Protein AF-A0A553RE20-F1 (afdb_monomer_lite)

InterPro domains:
  IPR001356 Homeodomain [PF00046] (11-65)
  IPR001356 Homeodomain [PS50071] (1-66)
  IPR001356 Homeodomain [SM00389] (1-70)
  IPR00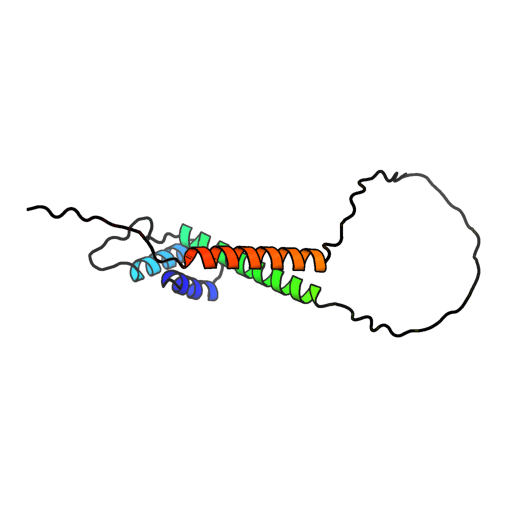1356 Homeodomain [cd00086] (11-66)
  IPR009057 Homedomain-like superfamily [SSF46689] (11-70)
  IPR040363 Homeobox-containing protein 1 [PTHR14618] (11-153)

Structure (mmCIF, N/CA/C/O backbone):
data_AF-A0A553RE20-F1
#
_entry.id   AF-A0A553RE20-F1
#
loop_
_atom_site.group_PDB
_atom_site.id
_atom_site.type_symbol
_atom_site.label_atom_id
_atom_site.label_alt_id
_atom_site.label_comp_id
_atom_site.label_asym_id
_atom_site.label_entity_id
_atom_site.label_seq_id
_atom_site.pdbx_PDB_ins_code
_atom_site.Cartn_x
_atom_site.Cartn_y
_atom_site.Cartn_z
_atom_site.occupancy
_atom_site.B_iso_or_equiv
_atom_site.auth_seq_id
_atom_site.auth_comp_id
_atom_site.auth_asym_id
_atom_site.auth_atom_id
_atom_site.pdbx_PDB_model_num
ATOM 1 N N . MET A 1 1 ? 5.463 -12.022 8.168 1.00 51.84 1 MET A N 1
ATOM 2 C CA . MET A 1 1 ? 4.628 -11.126 7.333 1.00 51.84 1 MET A CA 1
ATOM 3 C C . MET A 1 1 ? 3.449 -10.667 8.186 1.00 51.84 1 MET A C 1
ATOM 5 O O . MET A 1 1 ? 2.739 -11.528 8.688 1.00 51.84 1 MET A O 1
ATOM 9 N N . THR A 1 2 ? 3.276 -9.370 8.457 1.00 73.06 2 THR A N 1
ATOM 10 C CA . THR A 1 2 ? 2.122 -8.889 9.246 1.00 73.06 2 THR A CA 1
ATOM 11 C C . THR A 1 2 ? 0.817 -9.175 8.489 1.00 73.06 2 THR A C 1
ATOM 13 O O . THR A 1 2 ? 0.801 -9.104 7.261 1.00 73.06 2 THR A O 1
ATOM 16 N N . LYS A 1 3 ? -0.272 -9.523 9.193 1.00 72.00 3 LYS A N 1
ATOM 17 C CA . LYS A 1 3 ? -1.569 -9.892 8.577 1.00 72.00 3 LYS A CA 1
ATOM 18 C C . LYS A 1 3 ? -2.097 -8.821 7.608 1.00 72.00 3 LYS A C 1
ATOM 20 O O . LYS A 1 3 ? -2.619 -9.155 6.553 1.00 72.00 3 LYS A O 1
ATOM 25 N N . GLU A 1 4 ? -1.854 -7.552 7.922 1.00 74.06 4 GLU A N 1
ATOM 26 C CA . GLU A 1 4 ? -2.164 -6.389 7.081 1.00 74.06 4 GLU A CA 1
ATOM 27 C C . GLU A 1 4 ? -1.470 -6.434 5.707 1.00 74.06 4 GLU A C 1
ATOM 29 O O . GLU A 1 4 ? -2.093 -6.184 4.679 1.00 74.06 4 GLU A O 1
ATOM 34 N N . LYS A 1 5 ? -0.194 -6.849 5.651 1.00 77.50 5 LYS A N 1
ATOM 35 C CA . LYS A 1 5 ? 0.522 -6.989 4.374 1.00 77.50 5 LYS A CA 1
ATOM 36 C C . LYS A 1 5 ? -0.073 -8.097 3.516 1.00 77.50 5 LYS A C 1
ATOM 38 O O . LYS A 1 5 ? -0.145 -7.926 2.308 1.00 77.50 5 LYS A O 1
ATOM 43 N N . TYR A 1 6 ? -0.474 -9.228 4.098 1.00 83.44 6 TYR A N 1
ATOM 44 C CA . TYR A 1 6 ? -1.146 -10.284 3.330 1.00 83.44 6 TYR A CA 1
ATOM 45 C C . TYR A 1 6 ? -2.485 -9.789 2.777 1.00 83.44 6 TYR A C 1
ATOM 47 O O . TYR A 1 6 ? -2.775 -9.998 1.604 1.00 83.44 6 TYR A O 1
ATOM 55 N N . PHE A 1 7 ? -3.243 -9.061 3.600 1.00 88.12 7 PHE A N 1
ATOM 56 C CA . PHE A 1 7 ? -4.527 -8.490 3.217 1.00 88.12 7 PHE A CA 1
ATOM 57 C C . PHE A 1 7 ? -4.411 -7.619 1.960 1.00 88.12 7 PHE A C 1
ATOM 59 O O . PHE A 1 7 ? -5.097 -7.876 0.976 1.00 88.12 7 PHE A O 1
ATOM 66 N N . PHE A 1 8 ? -3.482 -6.658 1.931 1.00 92.44 8 PHE A N 1
ATOM 67 C CA . PHE A 1 8 ? -3.313 -5.786 0.762 1.00 92.44 8 PHE A CA 1
ATOM 68 C C . PHE A 1 8 ? -2.817 -6.509 -0.493 1.00 92.44 8 PHE A C 1
ATOM 70 O O . PHE A 1 8 ? -3.174 -6.099 -1.593 1.00 92.44 8 PHE A O 1
ATOM 77 N N . HIS A 1 9 ? -2.042 -7.591 -0.365 1.00 92.31 9 HIS A N 1
ATOM 78 C CA . HIS A 1 9 ? -1.608 -8.366 -1.533 1.00 92.31 9 HIS A CA 1
ATOM 79 C C . HIS A 1 9 ? -2.774 -9.023 -2.279 1.00 92.31 9 HIS A C 1
ATOM 81 O O . HIS A 1 9 ? -2.725 -9.086 -3.504 1.00 92.31 9 HIS A O 1
ATOM 87 N N . VAL A 1 10 ? -3.814 -9.478 -1.569 1.00 91.75 10 VAL A N 1
ATOM 88 C CA . VAL A 1 10 ? -4.998 -10.087 -2.200 1.00 91.75 10 VAL A CA 1
ATOM 89 C C . VAL A 1 10 ? -5.684 -9.073 -3.116 1.00 91.75 10 VAL A C 1
ATOM 91 O O . VAL A 1 10 ? -5.800 -9.315 -4.313 1.00 91.75 10 VAL A O 1
ATOM 94 N N . TYR A 1 11 ? -6.016 -7.892 -2.589 1.00 93.62 11 TYR A N 1
ATOM 95 C CA . TYR A 1 11 ? -6.636 -6.820 -3.376 1.00 93.62 11 TYR A CA 1
ATOM 96 C C . TYR A 1 11 ? -5.727 -6.290 -4.489 1.00 93.62 11 TYR A C 1
ATOM 98 O O . TYR A 1 11 ? -6.204 -5.914 -5.556 1.00 93.62 11 TYR A O 1
ATOM 106 N N . PHE A 1 12 ? -4.413 -6.257 -4.259 1.00 96.00 12 PHE A N 1
ATOM 107 C CA . PHE A 1 12 ? -3.453 -5.796 -5.260 1.00 96.00 12 PHE A CA 1
ATOM 108 C C . PHE A 1 12 ? -3.420 -6.693 -6.501 1.00 96.00 12 PHE A C 1
ATOM 110 O O . PHE A 1 12 ? -3.267 -6.187 -7.612 1.00 96.00 12 PHE A O 1
ATOM 117 N N . ASN A 1 13 ? -3.566 -8.007 -6.320 1.00 94.44 13 ASN A N 1
ATOM 118 C CA . ASN A 1 13 ? -3.602 -8.955 -7.433 1.00 94.44 13 ASN A CA 1
ATOM 119 C C . ASN A 1 13 ? -4.875 -8.813 -8.279 1.00 94.44 13 ASN A C 1
ATOM 121 O O . ASN A 1 13 ? -4.831 -9.083 -9.474 1.00 94.44 13 ASN A O 1
ATOM 125 N N . GLU A 1 14 ? -5.983 -8.372 -7.681 1.00 94.62 14 GLU A N 1
ATOM 126 C CA . GLU A 1 14 ? -7.239 -8.115 -8.394 1.00 94.62 14 GLU A CA 1
ATOM 127 C C . GLU A 1 14 ? -7.207 -6.775 -9.136 1.00 94.62 14 GLU A C 1
ATOM 129 O O . GLU A 1 14 ? -7.537 -6.700 -10.317 1.00 94.62 14 GLU A O 1
ATOM 134 N N . ASN A 1 15 ? -6.796 -5.705 -8.450 1.00 95.44 15 ASN A N 1
ATOM 135 C CA . ASN A 1 15 ? -6.687 -4.376 -9.032 1.00 95.44 15 ASN A CA 1
ATOM 136 C C . ASN A 1 15 ? -5.523 -3.597 -8.411 1.00 95.44 15 ASN A C 1
ATOM 138 O O . ASN A 1 15 ? -5.571 -3.176 -7.255 1.00 95.44 15 ASN A O 1
ATOM 142 N N . GLN A 1 16 ? -4.502 -3.308 -9.218 1.00 97.44 16 GLN A N 1
ATOM 143 C CA . GLN A 1 16 ? -3.341 -2.540 -8.767 1.00 97.44 16 GLN A CA 1
ATOM 144 C C . GLN A 1 16 ? -3.630 -1.046 -8.569 1.00 97.44 16 GLN A C 1
ATOM 146 O O . GLN A 1 16 ? -2.797 -0.360 -7.976 1.00 97.44 16 GLN A O 1
ATOM 151 N N . TYR A 1 17 ? -4.761 -0.521 -9.049 1.00 97.94 17 TYR A N 1
ATOM 152 C CA . TYR A 1 17 ? -5.136 0.896 -8.991 1.00 97.94 17 TYR A CA 1
ATOM 153 C C . TYR A 1 17 ? -6.566 1.069 -8.447 1.00 97.94 17 TYR A C 1
ATOM 155 O O . TYR A 1 17 ? -7.479 1.411 -9.199 1.00 97.94 17 TYR A O 1
ATOM 163 N N . PRO A 1 18 ? -6.792 0.830 -7.143 1.00 97.31 18 PRO A N 1
ATOM 164 C CA . PRO A 1 18 ? -8.095 1.065 -6.533 1.00 97.31 18 PRO A CA 1
ATOM 165 C C . PRO A 1 18 ? -8.420 2.567 -6.489 1.00 97.31 18 PRO A C 1
ATOM 167 O O . PRO A 1 18 ? -7.563 3.401 -6.169 1.00 97.31 18 PRO A O 1
ATOM 170 N N . ASP A 1 19 ? -9.672 2.904 -6.788 1.00 97.56 19 ASP A N 1
ATOM 171 C CA . ASP A 1 19 ? -10.217 4.254 -6.649 1.00 97.56 19 ASP A CA 1
ATOM 172 C C . ASP A 1 19 ? -10.396 4.645 -5.166 1.00 97.56 19 ASP A C 1
ATOM 174 O O . ASP A 1 19 ? -9.986 3.915 -4.262 1.00 97.56 19 ASP A O 1
ATOM 178 N N . GLU A 1 20 ? -10.926 5.841 -4.885 1.00 97.69 20 GLU A N 1
ATOM 179 C CA . GLU A 1 20 ? -11.098 6.298 -3.493 1.00 97.69 20 GLU A CA 1
ATOM 180 C C . GLU A 1 20 ? -12.057 5.394 -2.709 1.00 97.69 20 GLU A C 1
ATOM 182 O O . GLU A 1 20 ? -11.707 4.937 -1.622 1.00 97.69 20 GLU A O 1
ATOM 187 N N . ALA A 1 21 ? -13.210 5.057 -3.293 1.00 97.88 21 ALA A N 1
ATOM 188 C CA . ALA A 1 21 ? -14.221 4.234 -2.638 1.00 97.88 21 ALA A CA 1
ATOM 189 C C . ALA A 1 21 ? -13.689 2.832 -2.300 1.00 97.88 21 ALA A C 1
ATOM 191 O O . ALA A 1 21 ? -13.823 2.366 -1.166 1.00 97.88 21 ALA A O 1
ATOM 192 N N . LYS A 1 22 ? -13.003 2.171 -3.243 1.00 96.94 22 LYS A N 1
ATOM 193 C CA . LYS A 1 22 ? -12.399 0.860 -2.983 1.00 96.94 22 LYS A CA 1
ATOM 194 C C . LYS A 1 22 ? -11.266 0.954 -1.958 1.00 96.94 22 LYS A C 1
ATOM 196 O O . LYS A 1 22 ? -11.094 0.035 -1.159 1.00 96.94 22 LYS A O 1
ATOM 201 N N . ARG A 1 23 ? -10.499 2.052 -1.923 1.00 97.94 23 ARG A N 1
ATOM 202 C CA . ARG A 1 23 ? -9.467 2.263 -0.889 1.00 97.94 23 ARG A CA 1
ATOM 203 C C . ARG A 1 23 ? -10.067 2.391 0.509 1.00 97.94 23 ARG A C 1
ATOM 205 O O . ARG A 1 23 ? -9.500 1.829 1.447 1.00 97.94 23 ARG A O 1
ATOM 212 N N . GLU A 1 24 ? -11.190 3.089 0.655 1.00 98.00 24 GLU A N 1
ATOM 213 C CA . GLU A 1 24 ? -11.927 3.151 1.922 1.00 98.00 24 GLU A CA 1
ATOM 214 C C . GLU A 1 24 ? -12.450 1.775 2.347 1.00 98.00 24 GLU A C 1
ATOM 216 O O . GLU A 1 24 ? -12.274 1.382 3.500 1.00 98.00 24 GLU A O 1
ATOM 221 N N . GLU A 1 25 ? -13.020 1.005 1.418 1.00 96.94 25 GLU A N 1
ATOM 222 C CA . GLU A 1 25 ? -13.496 -0.360 1.673 1.00 96.94 25 GLU A CA 1
ATOM 223 C C . GLU A 1 25 ? -12.370 -1.266 2.197 1.00 96.94 25 GLU A C 1
ATOM 225 O O . GLU A 1 25 ? -12.517 -1.906 3.241 1.00 96.94 25 GLU A O 1
ATOM 230 N N . ILE A 1 26 ? -11.211 -1.256 1.530 1.00 96.00 26 ILE A N 1
ATOM 231 C CA . ILE A 1 26 ? -10.025 -2.020 1.942 1.00 96.00 26 ILE A CA 1
ATOM 232 C C . ILE A 1 26 ? -9.558 -1.588 3.338 1.00 96.00 26 ILE A C 1
ATOM 234 O O . ILE A 1 26 ? -9.249 -2.438 4.178 1.00 96.00 26 ILE A O 1
ATOM 238 N N . ALA A 1 27 ? -9.507 -0.280 3.608 1.00 96.06 27 ALA A N 1
ATOM 239 C CA . ALA A 1 27 ? -9.097 0.243 4.908 1.00 96.06 27 ALA A CA 1
ATOM 240 C C . ALA A 1 27 ? -10.053 -0.205 6.025 1.00 96.06 27 ALA A C 1
ATOM 242 O O . ALA A 1 27 ? -9.603 -0.678 7.070 1.00 96.06 27 ALA A O 1
ATOM 243 N N . ASN A 1 28 ? -11.363 -0.118 5.790 1.00 96.00 28 ASN A N 1
ATOM 244 C CA . ASN A 1 28 ? -12.394 -0.526 6.741 1.00 96.00 28 ASN A CA 1
ATOM 245 C C . ASN A 1 28 ? -12.345 -2.029 7.027 1.00 96.00 28 ASN A C 1
ATOM 247 O O . ASN A 1 28 ? -12.359 -2.434 8.191 1.00 96.00 28 ASN A O 1
ATOM 251 N N . ALA A 1 29 ? -12.218 -2.852 5.987 1.00 94.94 29 ALA A N 1
ATOM 252 C CA . ALA A 1 29 ? -12.109 -4.295 6.137 1.00 94.94 29 ALA A CA 1
ATOM 253 C C . ALA A 1 29 ? -10.822 -4.691 6.883 1.00 94.94 29 ALA A C 1
ATOM 255 O O . ALA A 1 29 ? -10.860 -5.530 7.785 1.00 94.94 29 ALA A O 1
ATOM 256 N N . CYS A 1 30 ? -9.696 -4.032 6.592 1.00 95.00 30 CYS A N 1
ATOM 257 C CA . CYS A 1 30 ? -8.453 -4.259 7.323 1.00 95.00 30 CYS A CA 1
ATOM 258 C C . CYS A 1 30 ? -8.588 -3.869 8.802 1.00 95.00 30 CYS A C 1
ATOM 260 O O . CYS A 1 30 ? -8.210 -4.652 9.674 1.00 95.00 30 CYS A O 1
ATOM 262 N N . ASN A 1 31 ? -9.177 -2.702 9.091 1.00 94.44 31 ASN A N 1
ATOM 263 C CA . ASN A 1 31 ? -9.447 -2.243 10.454 1.00 94.44 31 ASN A CA 1
ATOM 264 C C . ASN A 1 31 ? -10.321 -3.236 11.225 1.00 94.44 31 ASN A C 1
ATOM 266 O O . ASN A 1 31 ? -9.998 -3.563 12.362 1.00 94.44 31 ASN A O 1
ATOM 270 N N . ALA A 1 32 ? -11.378 -3.769 10.609 1.00 93.06 32 ALA A N 1
ATOM 271 C CA . ALA A 1 32 ? -12.248 -4.764 11.234 1.00 93.06 32 ALA A CA 1
ATOM 272 C C . ALA A 1 32 ? -11.495 -6.052 11.618 1.00 93.06 32 ALA A C 1
ATOM 274 O O . ALA A 1 32 ? -11.758 -6.624 12.673 1.00 93.06 32 ALA A O 1
ATOM 275 N N . VAL A 1 33 ? -10.522 -6.479 10.804 1.00 91.56 33 VAL A N 1
ATOM 276 C CA . VAL A 1 33 ? -9.699 -7.673 11.073 1.00 91.56 33 VAL A CA 1
ATOM 277 C C . VAL A 1 33 ? -8.704 -7.452 12.218 1.00 91.56 33 VAL A C 1
ATOM 279 O O . VAL A 1 33 ? -8.413 -8.386 12.967 1.00 91.56 33 VAL A O 1
ATOM 282 N N . ILE A 1 34 ? -8.152 -6.242 12.359 1.00 90.69 34 ILE A N 1
ATOM 283 C CA . ILE A 1 34 ? -7.169 -5.926 13.414 1.00 90.69 34 ILE A CA 1
ATOM 284 C C . ILE A 1 34 ? -7.814 -5.434 14.719 1.00 90.69 34 ILE A C 1
ATOM 286 O O . ILE A 1 34 ? -7.178 -5.475 15.776 1.00 90.69 34 ILE A O 1
ATOM 290 N N . GLN A 1 35 ? -9.065 -4.976 14.663 1.00 92.12 35 GLN A N 1
ATOM 291 C CA . GLN A 1 35 ? -9.837 -4.489 15.800 1.00 92.12 35 GLN A CA 1
ATOM 292 C C . GLN A 1 35 ? -10.029 -5.610 16.833 1.00 92.12 35 GLN A C 1
ATOM 294 O O . GLN A 1 35 ? -10.644 -6.640 16.566 1.00 92.12 35 GLN A O 1
ATOM 299 N N . LYS A 1 36 ? -9.526 -5.396 18.054 1.00 90.06 36 LYS A N 1
ATOM 300 C CA . LYS A 1 36 ? -9.758 -6.309 19.183 1.00 90.06 36 LYS A CA 1
ATOM 301 C C . LYS A 1 36 ? -11.049 -5.925 19.920 1.00 90.06 36 LYS A C 1
ATOM 303 O O . LYS A 1 36 ? -11.334 -4.727 20.050 1.00 90.06 36 LYS A O 1
ATOM 308 N N . PRO A 1 37 ? -11.826 -6.896 20.434 1.00 92.81 37 PRO A N 1
ATOM 309 C CA . PRO A 1 37 ? -13.008 -6.596 21.234 1.00 92.81 37 PRO A CA 1
ATOM 310 C C . PRO A 1 37 ? -12.609 -5.765 22.461 1.00 92.81 37 PRO A C 1
ATOM 312 O O . PRO A 1 37 ? -11.615 -6.054 23.123 1.00 92.81 37 PRO A O 1
ATOM 315 N N . GLY A 1 38 ? -13.350 -4.689 22.723 1.00 91.75 38 GLY A N 1
ATOM 316 C CA . GLY A 1 38 ? -13.111 -3.799 23.864 1.00 91.75 38 GLY A CA 1
ATOM 317 C C . GLY A 1 38 ? -11.917 -2.838 23.746 1.00 91.75 38 GLY A C 1
ATOM 318 O O . GLY A 1 38 ? -11.749 -2.004 24.630 1.00 91.75 38 GLY A O 1
ATOM 319 N N . LYS A 1 39 ? -11.108 -2.881 22.674 1.00 93.56 39 LYS A N 1
ATOM 320 C CA . LYS A 1 39 ? -9.941 -1.990 22.508 1.00 93.56 39 LYS A CA 1
ATOM 321 C C . LYS A 1 39 ? -10.024 -1.171 21.224 1.00 93.56 39 LYS A C 1
ATOM 323 O O . LYS A 1 39 ? -9.877 -1.726 20.143 1.00 93.56 39 LYS A O 1
ATOM 328 N N . LYS A 1 40 ? -10.181 0.152 21.320 1.00 92.44 40 LYS A N 1
ATOM 329 C CA . LYS A 1 40 ? -10.131 1.048 20.147 1.00 92.44 40 LYS A CA 1
ATOM 330 C C . LYS A 1 40 ? -8.744 1.010 19.489 1.00 92.44 40 LYS A C 1
ATOM 332 O O . LYS A 1 40 ? -7.734 1.002 20.193 1.00 92.44 40 LYS A O 1
ATOM 337 N N . LEU A 1 41 ? -8.704 1.005 18.156 1.00 91.44 41 LEU A N 1
ATOM 338 C CA . LEU A 1 41 ? -7.456 1.146 17.401 1.00 91.44 41 LEU A CA 1
ATOM 339 C C . LEU A 1 41 ? -6.841 2.527 17.630 1.00 91.44 41 LEU A C 1
ATOM 341 O O . LEU A 1 41 ? -7.537 3.544 17.528 1.00 91.44 41 LEU A O 1
ATOM 345 N N . SER A 1 42 ? -5.538 2.539 17.907 1.00 94.06 42 SER A N 1
ATOM 346 C CA . SER A 1 42 ? -4.732 3.759 17.945 1.00 94.06 42 SER A CA 1
ATOM 347 C C . SER A 1 42 ? -4.584 4.352 16.539 1.00 94.06 42 SER A C 1
ATOM 349 O O . SER A 1 42 ? -4.691 3.630 15.548 1.00 94.06 42 SER A O 1
ATOM 351 N N . ASP A 1 43 ? -4.303 5.651 16.421 1.00 91.88 43 ASP A N 1
ATOM 352 C CA . ASP A 1 43 ? -4.104 6.298 15.110 1.00 91.88 43 ASP A CA 1
ATOM 353 C C . ASP A 1 43 ? -2.905 5.724 14.340 1.00 91.88 43 ASP A C 1
ATOM 355 O O . ASP A 1 43 ? -2.889 5.673 13.104 1.00 91.88 43 ASP A O 1
ATOM 359 N N . LEU A 1 44 ? -1.911 5.221 15.075 1.00 90.00 44 LEU A N 1
ATOM 360 C CA . LEU A 1 44 ? -0.753 4.558 14.492 1.00 90.00 44 LEU A CA 1
ATOM 361 C C . LEU A 1 44 ? -1.153 3.250 13.793 1.00 90.00 44 LEU A C 1
ATOM 363 O O . LEU A 1 44 ? -0.742 3.013 12.656 1.00 90.00 44 LEU A O 1
ATOM 367 N N . GLU A 1 45 ? -1.990 2.441 14.442 1.00 91.50 45 GLU A N 1
ATOM 368 C CA . GLU A 1 45 ? -2.440 1.136 13.941 1.00 91.50 45 GLU A CA 1
ATOM 369 C C . GLU A 1 45 ? -3.643 1.237 12.997 1.00 91.50 45 GLU A C 1
ATOM 371 O O . GLU A 1 45 ? -3.884 0.330 12.206 1.00 91.50 45 GLU A O 1
ATOM 376 N N . ARG A 1 46 ? -4.404 2.335 13.051 1.00 93.75 46 ARG A N 1
ATOM 377 C CA . ARG A 1 46 ? -5.562 2.543 12.183 1.00 93.75 46 ARG A CA 1
ATOM 378 C C . ARG A 1 46 ? -5.128 2.648 10.726 1.00 93.75 46 ARG A C 1
ATOM 380 O O . ARG A 1 46 ? -4.293 3.481 10.363 1.00 93.75 46 ARG A O 1
ATOM 387 N N . VAL A 1 47 ? -5.756 1.854 9.874 1.00 95.94 47 VAL A N 1
ATOM 388 C CA . VAL A 1 47 ? -5.600 1.916 8.424 1.00 95.94 47 VAL A CA 1
ATOM 389 C C . VAL A 1 47 ? -6.536 2.985 7.866 1.00 95.94 47 VAL A C 1
ATOM 391 O O . VAL A 1 47 ? -7.712 3.042 8.219 1.00 95.94 47 VAL A O 1
ATOM 394 N N . THR A 1 48 ? -6.016 3.848 6.998 1.00 96.94 48 THR A N 1
ATOM 395 C CA . THR A 1 48 ? -6.774 4.902 6.304 1.00 96.94 48 THR A CA 1
ATOM 396 C C . THR A 1 48 ? -6.668 4.712 4.793 1.00 96.94 48 THR A C 1
ATOM 398 O O . THR A 1 48 ? -5.735 4.052 4.324 1.00 96.94 48 THR A O 1
ATOM 401 N N . SER A 1 49 ? -7.566 5.326 4.012 1.00 97.25 49 SER A N 1
ATOM 402 C CA . SER A 1 49 ? -7.503 5.272 2.540 1.00 97.25 49 SER A CA 1
ATOM 403 C C . SER A 1 49 ? -6.160 5.786 1.997 1.00 97.25 49 SER A C 1
ATOM 405 O O . SER A 1 49 ? -5.628 5.245 1.025 1.00 97.25 49 SER A O 1
ATOM 407 N N . LEU A 1 50 ? -5.543 6.759 2.680 1.00 97.75 50 LEU A N 1
ATOM 408 C CA . LEU A 1 50 ? -4.210 7.273 2.365 1.00 97.75 50 LEU A CA 1
ATOM 409 C C . LEU A 1 50 ? -3.096 6.241 2.603 1.00 97.75 50 LEU A C 1
ATOM 411 O O . LEU A 1 50 ? -2.197 6.104 1.772 1.00 97.75 50 LEU A O 1
ATOM 415 N N . LYS A 1 51 ? -3.135 5.493 3.717 1.00 95.38 51 LYS A N 1
ATOM 416 C CA . LYS A 1 51 ? -2.162 4.412 3.967 1.00 95.38 51 LYS A CA 1
ATOM 417 C C . LYS A 1 51 ? -2.269 3.329 2.888 1.00 95.38 51 LYS A C 1
ATOM 419 O O . LYS A 1 51 ? -1.238 2.907 2.366 1.00 95.38 51 LYS A O 1
ATOM 424 N N . VAL A 1 52 ? -3.493 2.958 2.495 1.00 97.06 52 VAL A N 1
ATOM 425 C CA . VAL A 1 52 ? -3.742 2.008 1.395 1.00 97.06 52 VAL A CA 1
ATOM 426 C C . VAL A 1 52 ? -3.178 2.549 0.080 1.00 97.06 52 VAL A C 1
ATOM 428 O O . VAL A 1 52 ? -2.382 1.871 -0.566 1.00 97.06 52 VAL A O 1
ATOM 431 N N . TYR A 1 53 ? -3.496 3.794 -0.287 1.00 97.88 53 TYR A N 1
ATOM 432 C CA . TYR A 1 53 ? -2.951 4.440 -1.486 1.00 97.88 53 TYR A CA 1
ATOM 433 C C . TYR A 1 53 ? -1.417 4.377 -1.535 1.00 97.88 53 TYR A C 1
ATOM 435 O O . TYR A 1 53 ? -0.837 3.916 -2.523 1.00 97.88 53 TYR A O 1
ATOM 443 N N . ASN A 1 54 ? -0.758 4.793 -0.451 1.00 97.44 54 ASN A N 1
ATOM 444 C CA . ASN A 1 54 ? 0.699 4.816 -0.364 1.00 97.44 54 ASN A CA 1
ATOM 445 C C . ASN A 1 54 ? 1.302 3.414 -0.463 1.00 97.44 54 ASN A C 1
ATOM 447 O O . ASN A 1 54 ? 2.311 3.222 -1.145 1.00 97.44 54 ASN A O 1
ATOM 451 N N . TRP A 1 55 ? 0.679 2.423 0.178 1.00 96.88 55 TRP A N 1
ATOM 452 C CA . TRP A 1 55 ? 1.124 1.038 0.093 1.00 96.88 55 TRP A CA 1
ATOM 453 C C . TRP A 1 55 ? 1.060 0.517 -1.347 1.00 96.88 55 TRP A C 1
ATOM 455 O O . TRP A 1 55 ? 2.058 -0.001 -1.848 1.00 96.88 55 TRP A O 1
ATOM 465 N N . PHE A 1 56 ? -0.060 0.729 -2.049 1.00 97.69 56 PHE A N 1
ATOM 466 C CA . PHE A 1 56 ? -0.230 0.305 -3.444 1.00 97.69 56 PHE A CA 1
ATOM 467 C C . PHE A 1 56 ? 0.770 1.010 -4.368 1.00 97.69 56 PHE A C 1
ATOM 469 O O . PHE A 1 56 ? 1.409 0.368 -5.202 1.00 97.69 56 PHE A O 1
ATOM 476 N N . ALA A 1 57 ? 0.974 2.318 -4.188 1.00 97.75 57 ALA A N 1
ATOM 477 C CA . ALA A 1 57 ? 1.960 3.078 -4.951 1.00 97.75 57 ALA A CA 1
ATOM 478 C C . ALA A 1 57 ? 3.387 2.542 -4.748 1.00 97.75 57 ALA A C 1
ATOM 480 O O . ALA A 1 57 ? 4.121 2.349 -5.721 1.00 97.75 57 ALA A O 1
ATOM 481 N N . ASN A 1 58 ? 3.772 2.258 -3.503 1.00 97.31 58 ASN A N 1
ATOM 482 C CA . ASN A 1 58 ? 5.078 1.688 -3.184 1.00 97.31 58 ASN A CA 1
ATOM 483 C C . ASN A 1 58 ? 5.231 0.270 -3.735 1.00 97.31 58 ASN A C 1
ATOM 485 O O . ASN A 1 58 ? 6.287 -0.056 -4.273 1.00 97.31 58 ASN A O 1
ATOM 489 N N . ARG A 1 59 ? 4.174 -0.546 -3.682 1.00 97.12 59 ARG A N 1
ATOM 490 C CA . ARG A 1 59 ? 4.193 -1.908 -4.217 1.00 97.12 59 ARG A CA 1
ATOM 491 C C . ARG A 1 59 ? 4.388 -1.930 -5.734 1.00 97.12 59 ARG A C 1
ATOM 493 O O . ARG A 1 59 ? 5.225 -2.686 -6.220 1.00 97.12 59 ARG A O 1
ATOM 500 N N . ARG A 1 60 ? 3.711 -1.046 -6.480 1.00 98.12 60 ARG A N 1
ATOM 501 C CA . ARG A 1 60 ? 3.937 -0.880 -7.932 1.00 98.12 60 ARG A CA 1
ATOM 502 C C . ARG A 1 60 ? 5.375 -0.456 -8.245 1.00 98.12 60 ARG A C 1
ATOM 504 O O . ARG A 1 60 ? 6.001 -1.013 -9.144 1.00 98.12 60 ARG A O 1
ATOM 511 N N . LYS A 1 61 ? 5.922 0.502 -7.483 1.00 98.00 61 LYS A N 1
ATOM 512 C CA . LYS A 1 61 ? 7.326 0.935 -7.621 1.00 98.00 61 LYS A CA 1
ATOM 513 C C . LYS A 1 61 ? 8.307 -0.206 -7.333 1.00 98.00 61 LYS A C 1
ATOM 515 O O . LYS A 1 61 ? 9.302 -0.327 -8.039 1.00 98.00 61 LYS A O 1
ATOM 520 N N . GLU A 1 62 ? 8.033 -1.034 -6.325 1.00 96.81 62 GLU A N 1
ATOM 521 C CA . GLU A 1 62 ? 8.859 -2.196 -5.981 1.00 96.81 62 GLU A CA 1
ATOM 522 C C . GLU A 1 62 ? 8.903 -3.215 -7.124 1.00 96.81 62 GLU A C 1
ATOM 524 O O . GLU A 1 62 ? 9.988 -3.646 -7.502 1.00 96.81 62 GLU A O 1
ATOM 529 N N . ILE A 1 63 ? 7.750 -3.557 -7.709 1.00 95.62 63 ILE A N 1
ATOM 530 C CA . ILE A 1 63 ? 7.664 -4.501 -8.835 1.00 95.62 63 ILE A CA 1
ATOM 531 C C . ILE A 1 63 ? 8.468 -3.983 -10.029 1.00 95.62 63 ILE A C 1
ATOM 533 O O . ILE A 1 63 ? 9.313 -4.703 -10.554 1.00 95.62 63 ILE A O 1
ATOM 537 N N . LYS A 1 64 ? 8.271 -2.712 -10.405 1.00 96.88 64 LYS A N 1
ATOM 538 C CA . LYS A 1 64 ? 9.033 -2.095 -11.498 1.00 96.88 64 LYS A CA 1
ATOM 539 C C . LYS A 1 64 ? 10.539 -2.104 -11.217 1.00 96.88 64 LYS A C 1
ATOM 541 O O . LYS A 1 64 ? 11.324 -2.418 -12.100 1.00 96.88 64 LYS A O 1
ATOM 546 N N . ARG A 1 65 ? 10.954 -1.795 -9.983 1.00 96.62 65 ARG A N 1
ATOM 547 C CA . ARG A 1 65 ? 12.372 -1.831 -9.592 1.00 96.62 65 ARG A CA 1
ATOM 548 C C . ARG A 1 65 ? 12.958 -3.238 -9.723 1.00 96.62 65 ARG A C 1
ATOM 550 O O . ARG A 1 65 ? 14.059 -3.365 -10.240 1.00 96.62 65 ARG A O 1
ATOM 557 N N . ARG A 1 66 ? 12.241 -4.270 -9.262 1.00 95.19 66 ARG A N 1
ATOM 558 C CA . ARG A 1 66 ? 12.687 -5.668 -9.373 1.00 95.19 66 ARG A CA 1
ATOM 559 C C . ARG A 1 66 ? 12.858 -6.083 -10.832 1.00 95.19 66 ARG A C 1
ATOM 561 O O . ARG A 1 66 ? 13.926 -6.565 -11.173 1.00 95.19 66 ARG A O 1
ATOM 568 N N . ALA A 1 67 ? 11.876 -5.786 -11.685 1.00 94.81 67 ALA A N 1
ATOM 569 C CA . ALA A 1 67 ? 11.958 -6.081 -13.116 1.00 94.81 67 ALA A CA 1
ATOM 570 C C . ALA A 1 67 ? 13.151 -5.383 -13.792 1.00 94.81 67 ALA A C 1
ATOM 572 O O . ALA A 1 67 ? 13.843 -5.992 -14.597 1.00 94.81 67 ALA A O 1
ATOM 573 N N . ASN A 1 68 ? 13.436 -4.127 -13.433 1.00 93.12 68 ASN A N 1
ATOM 574 C CA . ASN A 1 68 ? 14.587 -3.403 -13.977 1.00 93.12 68 ASN A CA 1
ATOM 575 C C . ASN A 1 68 ? 15.929 -4.017 -13.546 1.00 93.12 68 ASN A C 1
ATOM 577 O O . ASN A 1 68 ? 16.854 -4.069 -14.347 1.00 93.12 68 ASN A O 1
ATOM 581 N N . ILE A 1 69 ? 16.043 -4.465 -12.291 1.00 93.19 69 ILE A N 1
ATOM 582 C CA . ILE A 1 69 ? 17.253 -5.142 -11.800 1.00 93.19 69 ILE A CA 1
ATOM 583 C C . ILE A 1 69 ? 17.415 -6.491 -12.506 1.00 93.19 69 ILE A C 1
ATOM 585 O O . ILE A 1 69 ? 18.503 -6.801 -12.976 1.00 93.19 69 ILE A O 1
ATOM 589 N N . GLU A 1 70 ? 16.339 -7.272 -12.621 1.00 91.75 70 GLU A N 1
ATOM 590 C CA . GLU A 1 70 ? 16.346 -8.558 -13.328 1.00 91.75 70 GLU A CA 1
ATOM 591 C C . GLU A 1 70 ? 16.720 -8.391 -14.810 1.00 91.75 70 GLU A C 1
ATOM 593 O O . GLU A 1 70 ? 17.521 -9.167 -15.324 1.00 91.75 70 GLU A O 1
ATOM 598 N N . ALA A 1 71 ? 16.222 -7.342 -15.473 1.00 89.88 71 ALA A N 1
ATOM 599 C CA . ALA A 1 71 ? 16.586 -7.010 -16.849 1.00 89.88 71 ALA A CA 1
ATOM 600 C C . ALA A 1 71 ? 18.066 -6.614 -16.988 1.00 89.88 71 ALA A C 1
ATOM 602 O O . ALA A 1 71 ? 18.747 -7.136 -17.864 1.00 89.88 71 ALA A O 1
ATOM 603 N N . ALA A 1 72 ? 18.579 -5.756 -16.098 1.00 86.31 72 ALA A N 1
ATOM 604 C CA . ALA A 1 72 ? 19.982 -5.333 -16.113 1.00 86.31 72 ALA A CA 1
ATOM 605 C C . ALA A 1 72 ? 20.949 -6.500 -15.851 1.00 86.31 72 ALA A C 1
ATOM 607 O O . ALA A 1 72 ? 22.015 -6.574 -16.453 1.00 86.31 72 ALA A O 1
ATOM 608 N N . ILE A 1 73 ? 20.567 -7.436 -14.977 1.00 83.94 73 ILE A N 1
ATOM 609 C CA . ILE A 1 73 ? 21.334 -8.663 -14.739 1.00 83.94 73 ILE A CA 1
ATOM 610 C C . ILE A 1 73 ? 21.323 -9.544 -15.990 1.00 83.94 73 ILE A C 1
ATOM 612 O O . ILE A 1 73 ? 22.364 -10.070 -16.368 1.00 83.94 73 ILE A O 1
ATOM 616 N N . LEU A 1 74 ? 20.177 -9.720 -16.650 1.00 79.56 74 LEU A N 1
ATOM 617 C CA . LEU A 1 74 ? 20.110 -10.539 -17.862 1.00 79.56 74 LEU A CA 1
ATOM 618 C C . LEU A 1 74 ? 20.957 -9.942 -19.000 1.00 79.56 74 LEU A C 1
ATOM 620 O O . LEU A 1 74 ? 21.617 -10.685 -19.720 1.00 79.56 74 LEU A O 1
ATOM 624 N N . GLU A 1 75 ? 20.991 -8.612 -19.108 1.00 71.94 75 GLU A N 1
ATOM 625 C CA . GLU A 1 75 ? 21.839 -7.870 -20.047 1.00 71.94 75 GLU A CA 1
ATOM 626 C C . GLU A 1 75 ? 23.338 -7.984 -19.699 1.00 71.94 75 GLU A C 1
ATOM 628 O O . GLU A 1 75 ? 24.162 -8.163 -20.593 1.00 71.94 75 GLU A O 1
ATOM 633 N N . SER A 1 76 ? 23.714 -7.999 -18.411 1.00 60.38 76 SER A N 1
ATOM 634 C CA . SER A 1 76 ? 25.121 -8.121 -17.990 1.00 60.38 76 SER A CA 1
ATOM 635 C C . SER A 1 76 ? 25.716 -9.529 -18.141 1.00 60.38 76 SER A C 1
ATOM 637 O O . SER A 1 76 ? 26.931 -9.686 -18.064 1.00 60.38 76 SER A O 1
ATOM 639 N N . HIS A 1 77 ? 24.890 -10.563 -18.325 1.00 60.00 77 HIS A N 1
ATOM 640 C CA . HIS A 1 77 ? 25.353 -11.936 -18.575 1.00 60.00 77 HIS A CA 1
ATOM 641 C C . HIS A 1 77 ? 25.606 -12.233 -20.064 1.00 60.00 77 HIS A C 1
ATOM 643 O O . HIS A 1 77 ? 25.991 -13.351 -20.401 1.00 60.00 77 HIS A O 1
ATOM 649 N N . GLY A 1 78 ? 25.481 -11.237 -20.947 1.00 50.81 78 GLY A N 1
ATOM 650 C CA . GLY A 1 78 ? 26.035 -11.265 -22.304 1.00 50.81 78 GLY A CA 1
ATOM 651 C C . GLY A 1 78 ? 27.551 -11.048 -22.328 1.00 50.81 78 GLY A C 1
ATOM 652 O O . GLY A 1 78 ? 28.039 -10.207 -23.075 1.00 50.81 78 GLY A O 1
ATOM 653 N N . ILE A 1 79 ? 28.308 -11.773 -21.496 1.00 51.84 79 ILE A N 1
ATOM 654 C CA . ILE A 1 79 ? 29.761 -11.863 -21.664 1.00 51.84 79 ILE A CA 1
ATOM 655 C C . ILE A 1 79 ? 29.967 -12.746 -22.891 1.00 51.84 79 ILE A C 1
ATOM 657 O O . ILE A 1 79 ? 29.904 -13.973 -22.799 1.00 51.84 79 ILE A O 1
ATOM 661 N N . ASP A 1 80 ? 30.161 -12.108 -24.043 1.00 56.28 80 ASP A N 1
ATOM 662 C CA . ASP A 1 80 ? 30.748 -12.736 -25.219 1.00 56.28 80 ASP A CA 1
ATOM 663 C C . ASP A 1 80 ? 32.072 -13.354 -24.758 1.00 56.28 80 ASP A C 1
ATOM 665 O O . ASP A 1 80 ? 33.078 -12.670 -24.549 1.00 56.28 80 ASP A O 1
ATOM 669 N N . VAL A 1 81 ? 32.057 -14.660 -24.489 1.00 48.31 81 VAL A N 1
ATOM 670 C CA . VAL A 1 81 ? 33.283 -15.417 -24.298 1.00 48.31 81 VAL A CA 1
ATOM 671 C C . VAL A 1 81 ? 33.929 -15.477 -25.675 1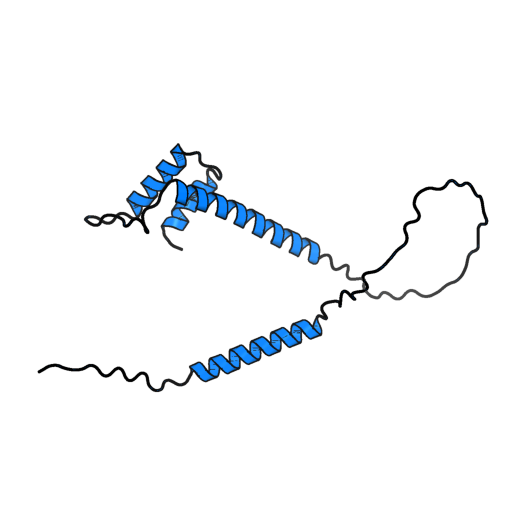.00 48.31 81 VAL A C 1
ATOM 673 O O . VAL A 1 81 ? 33.732 -16.408 -26.452 1.00 48.31 81 VAL A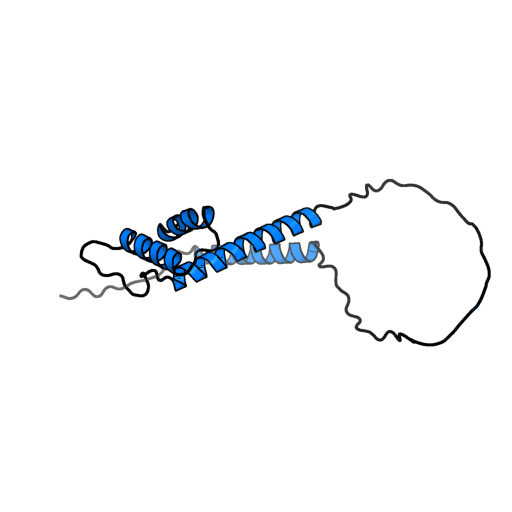 O 1
ATOM 676 N N . GLN A 1 82 ? 34.696 -14.443 -26.013 1.00 49.66 82 GLN A N 1
ATOM 677 C CA . GLN A 1 82 ? 35.721 -14.586 -27.027 1.00 49.66 82 GLN A CA 1
ATOM 678 C C . GLN A 1 82 ? 36.712 -15.612 -26.481 1.00 49.66 82 GLN A C 1
ATOM 680 O O . GLN A 1 82 ? 37.657 -15.297 -25.759 1.00 49.66 82 GLN A O 1
ATOM 685 N N . SER A 1 83 ? 36.448 -16.884 -26.788 1.00 38.66 83 SER A N 1
ATOM 686 C CA . SER A 1 83 ? 37.450 -17.935 -26.733 1.00 38.66 83 SER A CA 1
ATOM 687 C C . SER A 1 83 ? 38.691 -17.404 -27.455 1.00 38.66 83 SER A C 1
ATOM 689 O O . SER A 1 83 ? 38.565 -16.998 -28.613 1.00 38.66 83 SER A O 1
ATOM 691 N N . PRO A 1 84 ? 39.878 -17.394 -26.824 1.00 47.19 84 PRO A N 1
ATOM 692 C CA . PRO A 1 84 ? 41.103 -16.956 -27.473 1.00 47.19 84 PRO A CA 1
ATOM 693 C C . PRO A 1 84 ? 41.521 -18.031 -28.485 1.00 47.19 84 PRO A C 1
ATOM 695 O O . PRO A 1 84 ? 42.342 -18.903 -28.212 1.00 47.19 84 PRO A O 1
ATOM 698 N N . GLY A 1 85 ? 40.878 -18.009 -29.649 1.00 39.41 85 GLY A N 1
ATOM 699 C CA . GLY A 1 85 ? 41.236 -18.773 -30.831 1.00 39.41 85 GLY A CA 1
ATOM 700 C C . GLY A 1 85 ? 42.213 -17.957 -31.663 1.00 39.41 85 GLY A C 1
ATOM 701 O O . GLY A 1 85 ? 41.822 -17.037 -32.371 1.00 39.41 85 GLY A O 1
ATOM 702 N N . ALA A 1 86 ? 43.492 -18.291 -31.548 1.00 48.75 86 ALA A N 1
ATOM 703 C CA . ALA A 1 86 ? 44.579 -17.750 -32.346 1.00 48.75 86 ALA A CA 1
ATOM 704 C C . ALA A 1 86 ? 44.349 -17.913 -33.861 1.00 48.75 86 ALA A C 1
ATOM 706 O O . ALA A 1 86 ? 44.230 -19.044 -34.326 1.00 48.75 86 ALA A O 1
ATOM 707 N N . GLN A 1 87 ? 44.391 -16.813 -34.624 1.00 43.75 87 GLN A N 1
ATOM 708 C CA . GLN A 1 87 ? 44.653 -16.765 -36.077 1.00 43.75 87 GLN A CA 1
ATOM 709 C C . GLN A 1 87 ? 45.368 -15.424 -36.370 1.00 43.75 87 GLN A C 1
ATOM 711 O O . GLN A 1 87 ? 44.757 -14.372 -36.261 1.00 43.75 87 GLN A O 1
ATOM 716 N N . SER A 1 88 ? 46.703 -15.370 -36.301 1.00 42.56 88 SER A N 1
ATOM 717 C CA . SER A 1 88 ? 47.680 -15.459 -37.410 1.00 42.56 88 SER A CA 1
ATOM 718 C C . SER A 1 88 ? 47.563 -14.383 -38.509 1.00 42.56 88 SER A C 1
ATOM 720 O O . SER A 1 88 ? 46.524 -14.240 -39.139 1.00 42.56 88 SER A O 1
ATOM 722 N N . ASN A 1 89 ? 48.686 -13.677 -38.696 1.00 46.66 89 ASN A N 1
ATOM 723 C CA . ASN A 1 89 ? 49.050 -12.588 -39.624 1.00 46.66 89 ASN A CA 1
ATOM 724 C C . ASN A 1 89 ? 48.489 -12.656 -41.064 1.00 46.66 89 ASN A C 1
ATOM 726 O O . ASN A 1 89 ? 48.406 -13.751 -41.613 1.00 46.66 89 ASN A O 1
ATOM 730 N N . SER A 1 90 ? 48.275 -11.490 -41.710 1.00 43.66 90 SER A N 1
ATOM 731 C CA . SER A 1 90 ? 49.021 -11.056 -42.923 1.00 43.66 90 SER A CA 1
ATOM 732 C C . SER A 1 90 ? 48.487 -9.767 -43.594 1.00 43.66 90 SER A C 1
ATOM 734 O O . SER A 1 90 ? 47.305 -9.674 -43.900 1.00 43.66 90 SER A O 1
ATOM 736 N N . ASP A 1 91 ? 49.418 -8.824 -43.804 1.00 47.81 91 ASP A N 1
ATOM 737 C CA . ASP A 1 91 ? 49.663 -7.853 -44.898 1.00 47.81 91 ASP A CA 1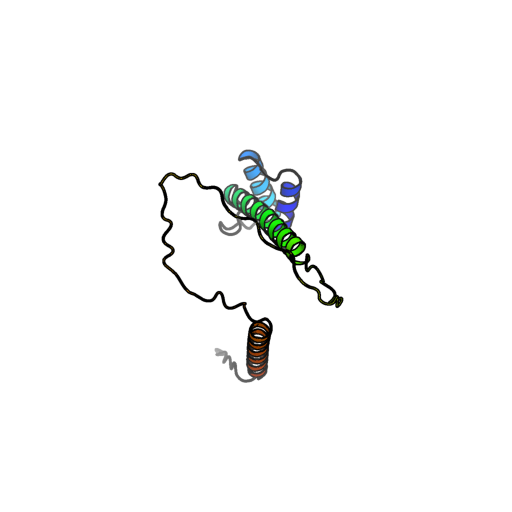
ATOM 738 C C . ASP A 1 91 ? 48.574 -7.295 -45.854 1.00 47.81 91 ASP A C 1
ATOM 740 O O . ASP A 1 91 ? 47.883 -8.029 -46.552 1.00 47.81 91 ASP A O 1
ATOM 744 N N . GLU A 1 92 ? 48.616 -5.952 -45.947 1.00 55.91 92 GLU A N 1
ATOM 745 C CA . GLU A 1 92 ? 48.611 -5.037 -47.119 1.00 55.91 92 GLU A CA 1
ATOM 746 C C . GLU A 1 92 ? 47.507 -5.078 -48.205 1.00 55.91 92 GLU A C 1
ATOM 748 O O . GLU A 1 92 ? 47.397 -6.029 -48.970 1.00 55.91 92 GLU A O 1
ATOM 753 N N . VAL A 1 93 ? 46.800 -3.940 -48.371 1.00 53.28 93 VAL A N 1
ATOM 754 C CA . VAL A 1 93 ? 46.387 -3.310 -49.658 1.00 53.28 93 VAL A CA 1
ATOM 755 C C . VAL A 1 93 ? 45.770 -1.929 -49.339 1.00 53.28 93 VAL A C 1
ATOM 757 O O . VAL A 1 93 ? 44.810 -1.834 -48.580 1.00 53.28 93 VAL A O 1
ATOM 760 N N . ASP A 1 94 ? 46.506 -0.836 -49.529 1.00 44.78 94 ASP A N 1
ATOM 761 C CA . ASP A 1 94 ? 46.656 0.030 -50.719 1.00 44.78 94 ASP A CA 1
ATOM 762 C C . ASP A 1 94 ? 45.529 1.061 -50.914 1.00 44.78 94 ASP A C 1
ATOM 764 O O . ASP A 1 94 ? 44.346 0.803 -50.697 1.00 44.78 94 ASP A O 1
ATOM 768 N N . GLY A 1 95 ? 45.966 2.282 -51.223 1.00 46.62 95 GLY A N 1
ATOM 769 C CA . GLY A 1 95 ? 45.247 3.531 -51.026 1.00 46.62 95 GLY A CA 1
ATOM 770 C C . GLY A 1 95 ? 44.089 3.810 -51.978 1.00 46.62 95 GLY A C 1
ATOM 771 O O . GLY A 1 95 ? 43.945 3.217 -53.042 1.00 46.62 95 GLY A O 1
ATOM 772 N N . ASN A 1 96 ? 43.304 4.829 -51.618 1.00 37.59 96 ASN A N 1
ATOM 773 C CA . ASN A 1 96 ? 42.640 5.637 -52.627 1.00 37.59 96 ASN A CA 1
ATOM 774 C C . ASN A 1 96 ? 42.543 7.111 -52.207 1.00 37.59 96 ASN A C 1
ATOM 776 O O . ASN A 1 96 ? 42.091 7.465 -51.118 1.00 37.59 96 ASN A O 1
ATOM 780 N N . ASP A 1 97 ? 43.023 7.922 -53.136 1.00 41.78 97 ASP A N 1
ATOM 781 C CA . ASP A 1 97 ? 43.285 9.352 -53.160 1.00 41.78 97 ASP A CA 1
ATOM 782 C C . ASP A 1 97 ? 42.000 10.135 -53.537 1.00 41.78 97 ASP A C 1
ATOM 784 O O . ASP A 1 97 ? 41.302 9.768 -54.477 1.00 41.78 97 ASP A O 1
ATOM 788 N N . TYR A 1 98 ? 41.689 11.170 -52.744 1.00 41.00 98 TYR A N 1
ATOM 789 C CA . TYR A 1 98 ? 41.026 12.452 -53.058 1.00 41.00 98 TYR A CA 1
ATOM 790 C C . TYR A 1 98 ? 39.702 12.501 -53.861 1.00 41.00 98 TYR A C 1
ATOM 792 O O . TYR A 1 98 ? 39.632 12.185 -55.044 1.00 41.00 98 TYR A O 1
ATOM 800 N N . THR A 1 99 ? 38.684 13.154 -53.274 1.00 40.00 99 THR A N 1
ATOM 801 C CA . THR A 1 99 ? 38.061 14.364 -53.863 1.00 40.00 99 THR A CA 1
ATOM 802 C C . THR A 1 99 ? 37.275 15.167 -52.814 1.00 40.00 99 THR A C 1
ATOM 804 O O . THR A 1 99 ? 36.433 14.667 -52.076 1.00 40.00 99 THR A O 1
ATOM 807 N N . GLU A 1 100 ? 37.627 16.444 -52.807 1.00 44.28 100 GLU A N 1
ATOM 808 C CA . GLU A 1 100 ? 37.187 17.634 -52.086 1.00 44.28 100 GLU A CA 1
ATOM 809 C C . GLU A 1 100 ? 35.720 18.053 -52.327 1.00 44.28 100 GLU A C 1
ATOM 811 O O . GLU A 1 100 ? 35.249 17.962 -53.457 1.00 44.28 100 GLU A O 1
ATOM 816 N N . GLN A 1 101 ? 35.037 18.588 -51.295 1.00 35.34 101 GLN A N 1
ATOM 817 C CA . GLN A 1 101 ? 34.116 19.747 -51.384 1.00 35.34 101 GLN A CA 1
ATOM 818 C C . GLN A 1 101 ? 33.590 20.188 -49.993 1.00 35.34 101 GLN A C 1
ATOM 820 O O . GLN A 1 101 ? 32.919 19.443 -49.285 1.00 35.34 101 GLN A O 1
ATOM 825 N N . VAL A 1 102 ? 33.926 21.427 -49.617 1.00 39.72 102 VAL A N 1
ATOM 826 C CA . VAL A 1 102 ? 33.590 22.165 -48.372 1.00 39.72 102 VAL A CA 1
ATOM 827 C C . VAL A 1 102 ? 32.160 22.772 -48.427 1.00 39.72 102 VAL A C 1
ATOM 829 O O . VAL A 1 102 ? 31.648 22.921 -49.539 1.00 39.72 102 VAL A O 1
ATOM 832 N N . PRO A 1 103 ? 31.488 23.163 -47.309 1.00 41.53 103 PRO A N 1
ATOM 833 C CA . PRO A 1 103 ? 31.804 24.418 -46.602 1.00 41.53 103 PRO A CA 1
ATOM 834 C C . PRO A 1 103 ? 31.638 24.395 -45.063 1.00 41.53 103 PRO A C 1
ATOM 836 O O . PRO A 1 103 ? 31.045 23.505 -44.465 1.00 41.53 103 PRO A O 1
ATOM 839 N N . ALA A 1 104 ? 32.200 25.433 -44.447 1.00 48.34 104 ALA A N 1
ATOM 840 C CA . ALA A 1 104 ? 32.256 25.717 -43.020 1.00 48.34 104 ALA A CA 1
ATOM 841 C C . ALA A 1 104 ? 30.890 25.805 -42.312 1.00 48.34 104 ALA A C 1
ATOM 843 O O . ALA A 1 104 ? 30.065 26.627 -42.698 1.00 48.34 104 ALA A O 1
ATOM 844 N N . ASP A 1 105 ? 30.720 25.032 -41.236 1.00 40.44 105 ASP A N 1
ATOM 845 C CA . ASP A 1 105 ? 30.255 25.474 -39.909 1.00 40.44 105 ASP A CA 1
ATOM 846 C C . ASP A 1 105 ? 30.472 24.310 -38.912 1.00 40.44 105 ASP A C 1
ATOM 848 O O . ASP A 1 105 ? 30.368 23.153 -39.305 1.00 40.44 105 ASP A O 1
ATOM 852 N N . HIS A 1 106 ? 30.780 24.594 -37.643 1.00 38.19 106 HIS A N 1
ATOM 853 C CA . HIS A 1 106 ? 31.157 23.654 -36.562 1.00 38.19 106 HIS A CA 1
ATOM 854 C C . HIS A 1 106 ? 32.610 23.136 -36.501 1.00 38.19 106 HIS A C 1
ATOM 856 O O . HIS A 1 106 ? 32.912 21.955 -36.661 1.00 38.19 106 HIS A O 1
ATOM 862 N N . VAL A 1 107 ? 33.509 24.026 -36.068 1.00 39.53 107 VAL A N 1
ATOM 863 C CA . VAL A 1 107 ? 34.680 23.644 -35.259 1.00 39.53 107 VAL A CA 1
ATOM 864 C C . VAL A 1 107 ? 34.178 23.124 -33.904 1.00 39.53 107 VAL A C 1
ATOM 866 O O . VAL A 1 107 ? 33.787 23.905 -33.039 1.00 39.53 107 VAL A O 1
ATOM 869 N N . LEU A 1 108 ? 34.175 21.803 -33.713 1.00 38.34 108 LEU A N 1
ATOM 870 C CA . LEU A 1 108 ? 34.150 21.190 -32.384 1.00 38.34 108 LEU A CA 1
ATOM 871 C C . LEU A 1 108 ? 35.594 21.104 -31.881 1.00 38.34 108 LEU A C 1
ATOM 873 O O . LEU A 1 108 ? 36.310 20.143 -32.150 1.00 38.34 108 LEU A O 1
ATOM 877 N N . GLY A 1 109 ? 36.022 22.151 -31.176 1.00 38.41 109 GLY A N 1
ATOM 878 C CA . GLY A 1 109 ? 37.197 22.100 -30.317 1.00 38.41 109 GLY A CA 1
ATOM 879 C C . GLY A 1 109 ? 36.876 21.258 -29.086 1.00 38.41 109 GLY A C 1
ATOM 880 O O . GLY A 1 109 ? 36.058 21.651 -28.258 1.00 38.41 109 GLY A O 1
ATOM 881 N N . MET A 1 110 ? 37.500 20.088 -29.009 1.00 47.97 110 MET A N 1
ATOM 882 C CA . MET A 1 110 ? 37.654 19.311 -27.785 1.00 47.97 110 MET A CA 1
ATOM 883 C C . MET A 1 110 ? 38.447 20.133 -26.762 1.00 47.97 110 MET A C 1
ATOM 885 O O . MET A 1 110 ? 39.582 20.508 -27.040 1.00 47.97 110 MET A O 1
ATOM 889 N N . ASP A 1 111 ? 37.860 20.359 -25.588 1.00 38.19 111 ASP A N 1
ATOM 890 C CA . ASP A 1 111 ? 38.574 20.673 -24.346 1.00 38.19 111 ASP A CA 1
ATOM 891 C C . ASP A 1 111 ? 37.922 19.866 -23.205 1.00 38.19 111 ASP A C 1
ATOM 893 O O . ASP A 1 111 ? 36.796 20.122 -22.788 1.00 38.19 111 ASP A O 1
ATOM 897 N N . GLU A 1 112 ? 38.591 18.757 -22.884 1.00 46.94 112 GLU A N 1
ATOM 898 C CA . GLU A 1 112 ? 38.80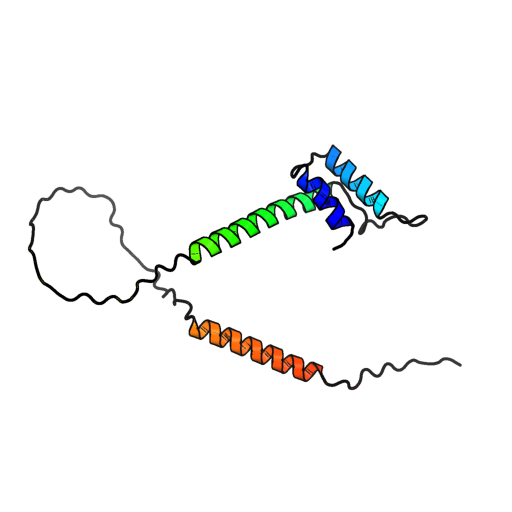3 18.120 -21.575 1.00 46.94 112 GLU A CA 1
ATOM 899 C C . GLU A 1 112 ? 37.710 18.205 -20.466 1.00 46.94 112 GLU A C 1
ATOM 901 O O . GLU A 1 112 ? 37.330 19.272 -19.989 1.00 46.94 112 GLU A O 1
ATOM 906 N N . PRO A 1 113 ? 37.288 17.043 -19.923 1.00 43.69 113 PRO A N 1
ATOM 907 C CA . PRO A 1 113 ? 37.844 16.667 -18.623 1.00 43.69 113 PRO A CA 1
ATOM 908 C C . PRO A 1 113 ? 38.455 15.263 -18.677 1.00 43.69 113 PRO A C 1
ATOM 910 O O . PRO A 1 113 ? 37.760 14.249 -18.763 1.00 43.69 113 PRO A O 1
ATOM 913 N N . GLY A 1 114 ? 39.781 15.208 -18.592 1.00 45.34 114 GLY A N 1
ATOM 914 C CA . GLY A 1 114 ? 40.533 14.013 -18.283 1.00 45.34 114 GLY A CA 1
ATOM 915 C C . GLY A 1 114 ? 40.256 13.631 -16.837 1.00 45.34 114 GLY A C 1
ATOM 916 O O . GLY A 1 114 ? 40.792 14.219 -15.904 1.00 45.34 114 GLY A O 1
ATOM 917 N N . GLY A 1 115 ? 39.414 12.625 -16.654 1.00 40.91 115 GLY A N 1
ATOM 918 C CA . GLY A 1 115 ? 39.422 11.784 -15.469 1.00 40.91 115 GLY A CA 1
ATOM 919 C C . GLY A 1 115 ? 39.482 10.346 -15.962 1.00 40.91 115 GLY A C 1
ATOM 920 O O . GLY A 1 115 ? 38.602 9.965 -16.738 1.00 40.91 115 GLY A O 1
ATOM 921 N N . PRO A 1 116 ? 40.493 9.540 -15.593 1.00 46.16 116 PRO A N 1
ATOM 922 C CA . PRO A 1 116 ? 40.456 8.129 -15.919 1.00 46.16 116 PRO A CA 1
ATOM 923 C C . PRO A 1 116 ? 39.233 7.554 -15.209 1.00 46.16 116 PRO A C 1
ATOM 925 O O . PRO A 1 116 ? 39.119 7.615 -13.985 1.00 46.16 116 PRO A O 1
ATOM 928 N N . HIS A 1 117 ? 38.286 7.030 -15.984 1.00 55.94 117 HIS A N 1
ATOM 929 C CA . HIS A 1 117 ? 37.310 6.088 -15.466 1.00 55.94 117 HIS A CA 1
ATOM 930 C C . HIS A 1 117 ? 38.126 4.838 -15.131 1.00 55.94 117 HIS A C 1
ATOM 932 O O . HIS A 1 117 ? 38.303 3.960 -15.974 1.00 55.94 117 HIS A O 1
ATOM 938 N N . GLU A 1 118 ? 38.758 4.848 -13.952 1.00 55.81 118 GLU A N 1
ATOM 939 C CA . GLU A 1 118 ? 39.438 3.691 -13.398 1.00 55.81 118 GLU A CA 1
ATOM 940 C C . GLU A 1 118 ? 38.396 2.585 -13.386 1.00 55.81 118 GLU A C 1
ATOM 942 O O . GLU A 1 118 ? 37.435 2.619 -12.613 1.00 55.81 118 GLU A O 1
ATOM 947 N N . HIS A 1 119 ? 38.549 1.656 -14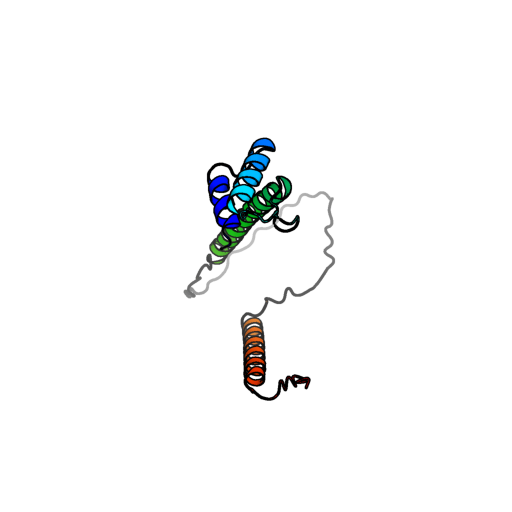.332 1.00 58.47 119 HIS A N 1
ATOM 948 C CA . HIS A 1 119 ? 37.929 0.350 -14.279 1.00 58.47 119 HIS A CA 1
ATOM 949 C C . HIS A 1 119 ? 38.007 -0.085 -12.826 1.00 58.47 119 HIS A C 1
ATOM 951 O O . HIS A 1 119 ? 39.108 -0.236 -12.304 1.00 58.47 119 HIS A O 1
ATOM 957 N N . GLN A 1 120 ? 36.857 -0.182 -12.162 1.00 59.28 120 GLN A N 1
ATOM 958 C CA . GLN A 1 120 ? 36.787 -0.651 -10.792 1.00 59.28 120 GLN A CA 1
ATOM 959 C C . GLN A 1 120 ? 37.429 -2.038 -10.794 1.00 59.28 120 GLN A C 1
ATOM 961 O O . GLN A 1 120 ? 36.837 -2.994 -11.296 1.00 59.28 120 GLN A O 1
ATOM 966 N N . ASP A 1 121 ? 38.696 -2.099 -10.380 1.00 76.06 121 ASP A N 1
ATOM 967 C CA . ASP A 1 121 ? 39.512 -3.279 -10.590 1.00 76.06 121 ASP A CA 1
ATOM 968 C C . ASP A 1 121 ? 38.874 -4.404 -9.769 1.00 76.06 121 ASP A C 1
ATOM 970 O O . ASP A 1 121 ? 38.668 -4.247 -8.557 1.00 76.06 121 ASP A O 1
ATOM 974 N N . PRO A 1 122 ? 38.474 -5.518 -10.403 1.00 77.19 122 PRO A N 1
ATOM 975 C CA . PRO A 1 122 ? 37.723 -6.558 -9.716 1.00 77.19 122 PRO A CA 1
ATOM 976 C C . PRO A 1 122 ? 38.520 -7.152 -8.547 1.00 77.19 122 PRO A C 1
ATOM 978 O O . PRO A 1 122 ? 37.923 -7.651 -7.592 1.00 77.19 122 PRO A O 1
ATOM 981 N N . ILE A 1 123 ? 39.855 -7.059 -8.580 1.00 79.75 123 ILE A N 1
ATOM 982 C CA . ILE A 1 123 ? 40.732 -7.486 -7.491 1.00 79.75 123 ILE A CA 1
ATOM 983 C C . ILE A 1 123 ? 40.670 -6.471 -6.350 1.00 79.75 123 ILE A C 1
ATOM 985 O O . ILE A 1 123 ? 40.501 -6.877 -5.201 1.00 79.75 123 ILE A O 1
ATOM 989 N N . ALA A 1 124 ? 40.738 -5.169 -6.640 1.00 82.75 124 ALA A N 1
ATOM 990 C CA . ALA A 1 124 ? 40.606 -4.125 -5.621 1.00 82.75 124 ALA A CA 1
ATOM 991 C C . ALA A 1 124 ? 39.262 -4.223 -4.877 1.00 82.75 124 ALA A C 1
ATOM 993 O O . ALA A 1 124 ? 39.238 -4.256 -3.646 1.00 82.75 124 ALA A O 1
ATOM 994 N N . LEU A 1 125 ? 38.157 -4.397 -5.609 1.00 86.00 125 LEU A N 1
ATOM 995 C CA . LEU A 1 125 ? 36.829 -4.568 -5.015 1.00 86.00 125 LEU A CA 1
ATOM 996 C C . LEU A 1 125 ? 36.738 -5.839 -4.151 1.00 86.00 125 LEU A C 1
ATOM 998 O O . LEU A 1 125 ? 36.163 -5.819 -3.061 1.00 86.00 125 LEU A O 1
ATOM 1002 N N . ALA A 1 126 ? 37.338 -6.947 -4.599 1.00 86.50 126 ALA A N 1
ATOM 1003 C CA . ALA A 1 126 ? 37.383 -8.185 -3.823 1.00 86.50 126 ALA A CA 1
ATOM 1004 C C . ALA A 1 126 ? 38.207 -8.036 -2.530 1.00 86.50 126 ALA A C 1
ATOM 1006 O O . ALA A 1 126 ? 37.813 -8.561 -1.484 1.00 86.50 126 ALA A O 1
ATOM 1007 N N . VAL A 1 127 ? 39.320 -7.297 -2.578 1.00 88.12 127 VAL A N 1
ATOM 1008 C CA . VAL A 1 127 ? 40.152 -6.984 -1.406 1.00 88.12 127 VAL A CA 1
ATOM 1009 C C . VAL A 1 127 ? 39.381 -6.117 -0.411 1.00 88.12 127 VAL A C 1
ATOM 1011 O O . VAL A 1 127 ? 39.399 -6.406 0.787 1.00 88.12 127 VAL A O 1
ATOM 1014 N N . GLU A 1 128 ? 38.647 -5.111 -0.886 1.00 87.50 128 GLU A N 1
ATOM 1015 C CA . GLU A 1 128 ? 37.798 -4.273 -0.036 1.00 87.50 128 GLU A CA 1
ATOM 1016 C C . GLU A 1 128 ? 36.694 -5.089 0.647 1.00 87.50 128 GLU A C 1
ATOM 1018 O O . GLU A 1 128 ? 36.523 -5.007 1.867 1.00 87.50 128 GLU A O 1
ATOM 1023 N N . MET A 1 129 ? 35.995 -5.954 -0.096 1.00 88.94 129 MET A N 1
ATOM 1024 C CA . MET A 1 129 ? 34.992 -6.853 0.483 1.00 88.94 129 MET A CA 1
ATOM 1025 C C . MET A 1 129 ? 35.601 -7.813 1.517 1.00 88.94 129 MET A C 1
ATOM 1027 O O . MET A 1 129 ? 35.000 -8.053 2.568 1.00 88.94 129 MET A O 1
ATOM 1031 N N . ALA A 1 130 ? 36.803 -8.343 1.266 1.00 87.81 130 ALA A N 1
ATOM 1032 C CA . ALA A 1 130 ? 37.510 -9.199 2.216 1.00 87.81 130 ALA A CA 1
ATOM 1033 C C . ALA A 1 130 ? 37.890 -8.439 3.500 1.00 87.81 130 ALA A C 1
ATOM 1035 O O . ALA A 1 130 ? 37.677 -8.949 4.602 1.00 87.81 130 ALA A O 1
ATOM 1036 N N . ALA A 1 131 ? 38.383 -7.204 3.382 1.00 91.19 131 ALA A N 1
ATOM 1037 C CA . ALA A 1 131 ? 38.721 -6.358 4.526 1.00 91.19 131 ALA A CA 1
ATOM 1038 C C . ALA A 1 131 ? 37.494 -6.029 5.397 1.00 91.19 131 ALA A C 1
ATOM 1040 O O . ALA A 1 131 ? 37.560 -6.100 6.631 1.00 91.19 131 ALA A O 1
ATOM 1041 N N . VAL A 1 132 ? 36.352 -5.734 4.769 1.00 93.06 132 VAL A N 1
ATOM 1042 C CA . VAL A 1 132 ? 35.072 -5.537 5.468 1.00 93.06 132 VAL A CA 1
ATOM 1043 C C . VAL A 1 132 ? 34.650 -6.812 6.200 1.00 93.06 132 VAL A C 1
ATOM 1045 O O . VAL A 1 132 ? 34.337 -6.761 7.391 1.00 93.06 132 VAL A O 1
ATOM 1048 N N . ASN A 1 133 ? 34.714 -7.970 5.535 1.00 86.56 133 ASN A N 1
ATOM 1049 C CA . ASN A 1 133 ? 34.380 -9.260 6.142 1.00 86.56 133 ASN A CA 1
ATOM 1050 C C . ASN A 1 133 ? 35.255 -9.571 7.364 1.00 86.56 133 ASN A C 1
ATOM 1052 O O . ASN A 1 133 ? 34.739 -9.980 8.406 1.00 86.56 133 ASN A O 1
ATOM 1056 N N . HIS A 1 134 ? 36.564 -9.330 7.277 1.00 86.94 134 HIS A N 1
ATOM 1057 C CA . HIS A 1 134 ? 37.474 -9.500 8.409 1.00 86.94 134 HIS A CA 1
ATOM 1058 C C . HIS A 1 134 ? 37.143 -8.555 9.572 1.00 86.94 134 HIS A C 1
ATOM 1060 O O . HIS A 1 134 ? 37.191 -8.979 10.729 1.00 86.94 134 HIS A O 1
ATOM 1066 N N . SER A 1 135 ? 36.748 -7.312 9.284 1.00 85.62 135 SER A N 1
ATOM 1067 C CA . SER A 1 135 ? 36.364 -6.323 10.302 1.00 85.62 135 SER A CA 1
ATOM 1068 C C . SER A 1 135 ? 35.073 -6.716 11.033 1.00 85.62 135 SER A C 1
ATOM 1070 O O . SER A 1 135 ? 35.008 -6.641 12.261 1.00 85.62 135 SER A O 1
ATOM 1072 N N . ILE A 1 136 ? 34.069 -7.219 10.305 1.00 85.88 136 ILE A N 1
ATOM 1073 C CA . ILE A 1 136 ? 32.829 -7.768 10.882 1.00 85.88 136 ILE A CA 1
ATOM 1074 C C . ILE A 1 136 ? 33.142 -8.967 11.781 1.00 85.88 136 ILE A C 1
ATOM 1076 O O . ILE A 1 136 ? 32.631 -9.055 12.897 1.00 85.88 136 ILE A O 1
ATOM 1080 N N . LEU A 1 137 ? 34.015 -9.873 11.328 1.00 86.69 137 LEU A N 1
ATOM 1081 C CA . LEU A 1 137 ? 34.415 -11.039 12.114 1.00 86.69 137 LEU A CA 1
ATOM 1082 C C . LEU A 1 137 ? 35.182 -10.635 13.386 1.00 86.69 137 LEU A C 1
ATOM 1084 O O . LEU A 1 137 ? 34.997 -11.247 14.436 1.00 86.69 137 LEU A O 1
ATOM 1088 N N . ALA A 1 138 ? 36.017 -9.594 13.321 1.00 82.19 138 ALA A N 1
ATOM 1089 C CA . ALA A 1 138 ? 36.736 -9.058 14.477 1.00 82.19 138 ALA A CA 1
ATOM 1090 C C . ALA A 1 138 ? 35.785 -8.442 15.519 1.00 82.19 138 ALA A C 1
ATOM 1092 O O . ALA A 1 138 ? 35.915 -8.730 16.709 1.00 82.19 138 ALA A O 1
ATOM 1093 N N . LEU A 1 139 ? 34.787 -7.671 15.074 1.00 80.31 139 LEU A N 1
ATOM 1094 C CA . LEU A 1 139 ? 33.746 -7.106 15.941 1.00 80.31 139 LEU A CA 1
ATOM 1095 C C . LEU A 1 139 ? 32.859 -8.197 16.558 1.00 80.31 139 LEU A C 1
ATOM 1097 O O . LEU A 1 139 ? 32.558 -8.158 17.750 1.00 80.31 139 LEU A O 1
ATOM 1101 N N . ALA A 1 140 ? 32.499 -9.222 15.783 1.00 75.50 140 ALA A N 1
ATOM 1102 C CA . ALA A 1 140 ? 31.712 -10.354 16.271 1.00 75.50 140 ALA A CA 1
ATOM 1103 C C . ALA A 1 140 ? 32.435 -11.146 17.376 1.00 75.50 140 ALA A C 1
ATOM 1105 O O . ALA A 1 140 ? 31.792 -11.665 18.285 1.00 75.50 140 ALA A O 1
ATOM 1106 N N . ARG A 1 141 ? 33.774 -11.205 17.343 1.00 69.69 141 ARG A N 1
ATOM 1107 C CA . ARG A 1 141 ? 34.584 -11.844 18.397 1.00 69.69 141 ARG A CA 1
ATOM 1108 C C . ARG A 1 141 ? 34.659 -11.007 19.677 1.00 69.69 141 ARG A C 1
ATOM 1110 O O . ARG A 1 141 ? 34.803 -11.585 20.748 1.00 69.69 141 ARG A O 1
ATOM 1117 N N . GLN A 1 142 ? 34.521 -9.683 19.587 1.00 60.69 142 GLN A N 1
ATOM 1118 C CA . GLN A 1 142 ? 34.442 -8.798 20.758 1.00 60.69 142 GLN A CA 1
ATOM 1119 C C . GLN A 1 142 ? 33.062 -8.848 21.437 1.00 60.69 142 GLN A C 1
ATOM 1121 O O . GLN A 1 142 ? 32.977 -8.712 22.651 1.00 60.69 142 GLN A O 1
ATOM 1126 N N . GLY A 1 143 ? 31.989 -9.134 20.693 1.00 56.19 143 GLY A N 1
ATOM 1127 C CA . GLY A 1 143 ? 30.636 -9.310 21.243 1.00 56.19 143 GLY A CA 1
ATOM 1128 C C . GLY A 1 143 ? 30.377 -10.647 21.959 1.00 56.19 143 GLY A C 1
ATOM 1129 O O . GLY A 1 143 ? 29.243 -10.909 22.350 1.00 56.19 143 GLY A O 1
ATOM 1130 N N . GLY A 1 144 ? 31.394 -11.506 22.103 1.00 54.47 144 GLY A N 1
ATOM 1131 C CA . GLY A 1 144 ? 31.287 -12.847 22.692 1.00 54.47 144 GLY A CA 1
ATOM 1132 C C . GLY A 1 144 ? 31.730 -12.974 24.155 1.00 54.47 144 GLY A C 1
ATOM 1133 O O . GLY A 1 144 ? 31.724 -14.084 24.681 1.00 54.47 144 GLY A O 1
ATOM 1134 N N . SER A 1 145 ? 32.127 -11.890 24.828 1.00 50.31 145 SER A N 1
ATOM 1135 C CA . SER A 1 145 ? 32.378 -11.908 26.274 1.00 50.31 145 SER A CA 1
ATOM 1136 C C . SER A 1 145 ? 31.095 -11.572 27.028 1.00 50.31 145 SER A C 1
ATOM 1138 O O . SER A 1 145 ? 30.753 -10.409 27.229 1.00 50.31 145 SER A O 1
ATOM 1140 N N . ALA A 1 146 ? 30.387 -12.618 27.450 1.00 54.84 146 ALA A N 1
ATOM 1141 C CA . ALA A 1 146 ? 29.426 -12.550 28.538 1.00 54.84 146 ALA A CA 1
ATOM 1142 C C . ALA A 1 146 ? 30.159 -12.137 29.827 1.00 54.84 146 ALA A C 1
ATOM 1144 O O . ALA A 1 146 ? 30.705 -12.988 30.522 1.00 54.84 146 ALA A O 1
ATOM 1145 N N . ALA A 1 147 ? 30.213 -10.838 30.116 1.00 52.97 147 ALA A N 1
ATOM 1146 C CA . ALA A 1 147 ? 30.639 -10.315 31.408 1.00 52.97 147 ALA A CA 1
ATOM 1147 C C . ALA A 1 147 ? 30.065 -8.901 31.617 1.00 52.97 147 ALA A C 1
ATOM 1149 O O . ALA A 1 147 ? 30.291 -8.003 30.810 1.00 52.97 147 ALA A O 1
ATOM 1150 N N . ASP A 1 148 ? 29.308 -8.759 32.709 1.00 48.97 148 ASP A N 1
ATOM 1151 C CA . ASP A 1 148 ? 28.993 -7.516 33.426 1.00 48.97 148 ASP A CA 1
ATOM 1152 C C . ASP A 1 148 ? 27.955 -6.539 32.835 1.00 48.97 148 ASP A C 1
ATOM 1154 O O . ASP A 1 148 ? 28.232 -5.370 32.583 1.00 48.97 148 ASP A O 1
ATOM 1158 N N . ILE A 1 149 ? 26.685 -6.961 32.778 1.00 54.22 149 ILE A N 1
ATOM 1159 C CA . ILE A 1 149 ? 25.567 -6.035 33.050 1.00 54.22 149 ILE A CA 1
ATOM 1160 C C . ILE A 1 149 ? 25.019 -6.401 34.430 1.00 54.22 149 ILE A C 1
ATOM 1162 O O . ILE A 1 149 ? 24.106 -7.212 34.574 1.00 54.22 149 ILE A O 1
ATOM 1166 N N . LYS A 1 150 ? 25.643 -5.836 35.467 1.00 46.34 150 LYS A N 1
ATOM 1167 C CA . LYS A 1 150 ? 25.166 -5.910 36.848 1.00 46.34 150 LYS A CA 1
ATOM 1168 C C . LYS A 1 150 ? 23.955 -4.983 36.985 1.00 46.34 150 LYS A C 1
ATOM 1170 O O . LYS A 1 150 ? 24.105 -3.780 37.168 1.00 46.34 150 LYS A O 1
ATOM 1175 N N . THR A 1 151 ? 22.752 -5.532 36.849 1.00 53.44 151 THR A N 1
ATOM 1176 C CA . THR A 1 151 ? 21.516 -4.860 37.265 1.00 53.44 151 THR A CA 1
ATOM 1177 C C . THR A 1 151 ? 21.347 -5.097 38.762 1.00 53.44 151 THR A C 1
ATOM 1179 O O . THR A 1 151 ? 20.932 -6.177 39.171 1.00 53.44 151 THR A O 1
ATOM 1182 N N . GLU A 1 152 ? 21.722 -4.120 39.587 1.00 44.38 152 GLU A N 1
ATOM 1183 C CA . GLU A 1 152 ? 21.366 -4.133 41.008 1.00 44.38 152 GLU A CA 1
ATOM 1184 C C . GLU A 1 152 ? 19.901 -3.700 41.142 1.00 44.38 152 GLU A C 1
ATOM 1186 O O . GLU A 1 152 ? 19.534 -2.576 40.798 1.00 44.38 152 GLU A O 1
ATOM 1191 N N . VAL A 1 153 ? 19.057 -4.635 41.576 1.00 51.31 153 VAL A N 1
ATOM 1192 C CA . VAL A 1 153 ? 17.684 -4.390 42.022 1.00 51.31 153 VAL A CA 1
ATOM 1193 C C . VAL A 1 153 ? 17.764 -3.993 43.497 1.00 51.31 153 VAL A C 1
ATOM 1195 O O . VAL A 1 153 ? 18.344 -4.721 44.297 1.00 51.31 153 VAL A O 1
ATOM 1198 N N . MET A 1 154 ? 17.243 -2.812 43.835 1.00 44.16 154 MET A N 1
ATOM 1199 C CA . MET A 1 154 ? 16.973 -2.407 45.217 1.00 44.16 154 MET A CA 1
ATOM 1200 C C . MET A 1 154 ? 15.745 -3.185 45.706 1.00 44.16 154 MET A C 1
ATOM 1202 O O . MET A 1 154 ? 14.665 -3.004 45.146 1.00 44.16 154 MET A O 1
ATOM 1206 N N . ASP A 1 155 ? 15.915 -4.028 46.723 1.00 54.56 155 ASP A N 1
ATOM 1207 C CA . ASP A 1 155 ? 14.813 -4.600 47.500 1.00 54.56 155 ASP A CA 1
ATOM 1208 C C . ASP A 1 155 ? 14.508 -3.684 48.701 1.00 54.56 155 ASP A C 1
ATOM 1210 O O . ASP A 1 155 ? 15.416 -3.234 49.404 1.00 54.56 155 ASP A O 1
ATOM 1214 N N . ASP A 1 156 ? 13.222 -3.378 48.867 1.00 57.69 156 ASP A N 1
ATOM 1215 C CA . ASP A 1 156 ? 12.608 -2.517 49.883 1.00 57.69 156 ASP A CA 1
ATOM 1216 C C . ASP A 1 156 ? 12.030 -3.433 50.983 1.00 57.69 156 ASP A C 1
ATOM 1218 O O . ASP A 1 156 ? 11.145 -4.238 50.686 1.00 57.69 156 ASP A O 1
ATOM 1222 N N . GLU A 1 157 ? 12.539 -3.348 52.219 1.00 56.12 157 GLU A N 1
ATOM 1223 C CA . GLU A 1 157 ? 11.844 -3.782 53.451 1.00 56.12 157 GLU A CA 1
ATOM 1224 C C . GLU A 1 157 ? 12.269 -2.928 54.656 1.00 56.12 157 GLU A C 1
ATOM 1226 O O . GLU A 1 157 ? 13.493 -2.729 54.853 1.00 56.12 157 GLU A O 1
#

Organism: NCBI:txid2873325

Foldseek 3Di:
DPPLVVLLVVVCVVPLDDDQVVLAVSQVVSCVVVDDPPDDDDPVRRGDSVNSVVVSVVVVVVVVVVVVVVVVVVVVVPPPPPPPDDDDDDDDDDDDDDDDDDDDDDDPDDDDDDDPPPPPPVVVVVVVVVVVVVVVVVVVVVVPDPDDPDDDDDDDD

pLDDT: mean 73.94, std 22.15, range [35.34, 98.12]

Sequence (157 aa):
MTKEKYFFHVYFNENQYPDEAKREEIANACNAVIQKPGKKLSDLERVTSLKVYNWFANRRKEIKRRANIEAAILESHGIDVQSPGAQSNSDEVDGNDYTEQVPADHVLGMDEPGGPHEHQDPIALAVEMAAVNHSILALARQGGSAADIKTEVMDDE

Secondary structure (DSSP, 8-state):
--HHHHHHHHHHHH-SS--HHHHHHHHHHHHHHHPBTTBPPPTTT---HHHHHHHHHHHHHHHHHHHHHHHHHHHHT--------------------------------------------HHHHHHHHHHHHHHHHHHHHHTT--------PPPP-

Radius of gyration: 32.5 Å; chains: 1; bounding box: 64×44×107 Å